Protein AF-A0A0L7KU58-F1 (afdb_monomer)

Organism: Operophtera brumata (NCBI:txid104452)

Secondary structure (DSSP, 8-state):
--------S-S-S----SB-TTS-B-S-HHHHHHHHHHHHHHHHHHHHHHHHHHHHHHHHHHHHHHHHHHHHHHHHHHHHHHHHHHHT--TTT-------PPP-------TTHHHHHHHTTTT--

Sequence (125 aa):
MPFVQRVVEPKHLSRTSLCDENGRPKVTDEELQAVTNCTLSNALRQLASLVLLAEDIFSELTTQLQGVTDRSKVAQSRILKINELVEQYDPKKVTVQFSSGPPYSYAATDLTDIQTSQANLNYLG

Structure (mmCIF, N/CA/C/O backbone):
data_AF-A0A0L7KU58-F1
#
_entry.id   AF-A0A0L7KU58-F1
#
loop_
_atom_site.group_PDB
_atom_site.id
_atom_site.type_symbol
_atom_site.label_atom_id
_atom_site.label_alt_id
_atom_site.label_comp_id
_atom_site.label_asym_id
_atom_site.label_entity_id
_atom_site.label_seq_id
_atom_site.pdbx_PDB_ins_code
_atom_site.Cartn_x
_atom_site.Cartn_y
_atom_site.Cartn_z
_atom_site.occupancy
_atom_site.B_iso_or_equiv
_atom_site.auth_seq_id
_atom_site.auth_comp_id
_atom_site.auth_asym_id
_atom_site.auth_atom_id
_atom_site.pdbx_PDB_model_num
ATOM 1 N N . MET A 1 1 ? 2.253 -18.124 7.343 1.00 50.38 1 MET A N 1
ATOM 2 C CA . MET A 1 1 ? 1.690 -17.494 6.129 1.00 50.38 1 MET A CA 1
ATOM 3 C C . MET A 1 1 ? 2.842 -17.124 5.208 1.00 50.38 1 MET A C 1
ATOM 5 O O . MET A 1 1 ? 3.836 -16.636 5.734 1.00 50.38 1 MET A O 1
ATOM 9 N N . PRO A 1 2 ? 2.764 -17.392 3.895 1.00 73.62 2 PRO A N 1
ATOM 10 C CA . PRO A 1 2 ? 3.757 -16.901 2.941 1.00 73.62 2 PRO A CA 1
ATOM 11 C C . PRO A 1 2 ? 3.703 -15.366 2.858 1.00 73.62 2 PRO A C 1
ATOM 13 O O . PRO A 1 2 ? 2.629 -14.779 2.975 1.00 73.62 2 PRO A O 1
ATOM 16 N N . PHE A 1 3 ? 4.854 -14.716 2.685 1.00 70.69 3 PHE A N 1
ATOM 17 C CA . PHE A 1 3 ? 4.933 -13.264 2.515 1.00 70.69 3 PHE A CA 1
ATOM 18 C C . PHE A 1 3 ? 4.374 -12.868 1.144 1.00 70.69 3 PHE A C 1
ATOM 20 O O . PHE A 1 3 ? 4.748 -13.466 0.134 1.00 70.69 3 PHE A O 1
ATOM 27 N N . VAL A 1 4 ? 3.493 -11.864 1.096 1.0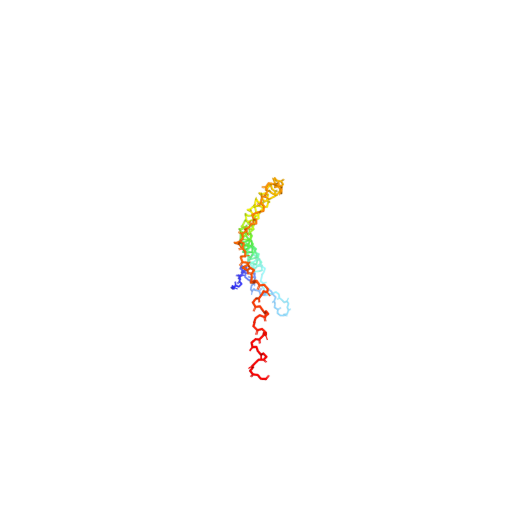0 81.06 4 VAL A N 1
ATOM 28 C CA . VAL A 1 4 ? 2.969 -11.345 -0.175 1.00 81.06 4 VAL A CA 1
ATOM 29 C C . VAL A 1 4 ? 4.111 -10.663 -0.926 1.00 81.06 4 VAL A C 1
ATOM 31 O O . VAL A 1 4 ? 4.573 -9.589 -0.543 1.00 81.06 4 VAL A O 1
ATOM 34 N N . GLN A 1 5 ? 4.586 -11.298 -1.996 1.00 81.81 5 GLN A N 1
ATOM 35 C CA . GLN A 1 5 ? 5.620 -10.737 -2.853 1.00 81.81 5 GLN A CA 1
ATOM 36 C C . GLN A 1 5 ? 4.968 -9.838 -3.908 1.00 81.81 5 GLN A C 1
ATOM 38 O O . GLN A 1 5 ? 4.377 -10.323 -4.870 1.00 81.81 5 GLN A O 1
ATOM 43 N N . ARG A 1 6 ? 5.088 -8.520 -3.734 1.00 85.94 6 ARG A N 1
ATOM 44 C CA . ARG A 1 6 ? 4.647 -7.521 -4.718 1.00 85.94 6 ARG A CA 1
ATOM 45 C C . ARG A 1 6 ? 5.837 -7.128 -5.590 1.00 85.94 6 ARG A C 1
ATOM 47 O O . ARG A 1 6 ? 6.859 -6.680 -5.075 1.00 85.94 6 ARG A O 1
ATOM 54 N N . VAL A 1 7 ? 5.735 -7.351 -6.898 1.00 89.81 7 VAL A N 1
ATOM 55 C CA . VAL A 1 7 ? 6.820 -7.091 -7.855 1.00 89.81 7 VAL A CA 1
ATOM 56 C C . VAL A 1 7 ? 6.391 -5.985 -8.800 1.00 89.81 7 VAL A C 1
ATOM 58 O O . VAL A 1 7 ? 5.354 -6.093 -9.445 1.00 89.81 7 VAL A O 1
ATOM 61 N N . VAL A 1 8 ? 7.208 -4.939 -8.892 1.00 93.94 8 VAL A N 1
ATOM 62 C CA . VAL A 1 8 ? 6.985 -3.846 -9.838 1.00 93.94 8 VAL A CA 1
ATOM 63 C C . VAL A 1 8 ? 7.499 -4.257 -11.216 1.00 93.94 8 VAL A C 1
ATOM 65 O O . VAL A 1 8 ? 8.633 -4.729 -11.352 1.00 93.94 8 VAL A O 1
ATOM 68 N N . GLU A 1 9 ? 6.682 -4.048 -12.244 1.00 92.06 9 GLU A N 1
ATOM 69 C CA . GLU A 1 9 ? 7.044 -4.315 -13.635 1.00 92.06 9 GLU A CA 1
ATOM 70 C C . GLU A 1 9 ? 6.975 -3.048 -14.495 1.00 92.06 9 GLU A C 1
ATOM 72 O O . GLU A 1 9 ? 6.043 -2.261 -14.343 1.00 92.06 9 GLU A O 1
ATOM 77 N N . PRO A 1 10 ? 7.908 -2.847 -15.446 1.00 93.56 10 PRO A N 1
ATOM 78 C CA . PRO A 1 10 ? 9.069 -3.683 -15.771 1.00 93.56 10 PRO A CA 1
ATOM 79 C C . PRO A 1 10 ? 10.232 -3.535 -14.771 1.00 93.56 10 PRO A C 1
ATOM 81 O O . PRO A 1 10 ? 10.446 -2.471 -14.202 1.00 93.56 10 PRO A O 1
ATOM 84 N N . LYS A 1 11 ? 11.042 -4.592 -14.596 1.00 90.12 11 LYS A N 1
ATOM 85 C CA . LYS A 1 11 ? 12.229 -4.568 -13.707 1.00 90.12 11 LYS A CA 1
ATOM 86 C C . LYS A 1 11 ? 13.404 -3.758 -14.258 1.00 90.12 11 LYS A C 1
ATOM 88 O O . LYS A 1 11 ? 14.175 -3.194 -13.494 1.00 90.12 11 LYS A O 1
ATOM 93 N N . HIS A 1 12 ? 13.548 -3.723 -15.579 1.00 90.69 12 HIS A N 1
ATOM 94 C CA . HIS A 1 12 ? 14.625 -3.012 -16.264 1.00 90.69 12 HIS A CA 1
ATOM 95 C C . HIS A 1 12 ? 14.011 -1.995 -17.220 1.00 90.69 12 HIS A C 1
ATOM 97 O O . HIS A 1 12 ? 13.119 -2.346 -17.993 1.00 90.69 12 HIS A O 1
ATOM 103 N N . LEU A 1 13 ? 14.499 -0.756 -17.172 1.00 89.00 13 LEU A N 1
ATOM 104 C CA . LEU A 1 13 ? 13.984 0.343 -17.992 1.00 89.00 13 LEU A CA 1
ATOM 105 C C . LEU A 1 13 ? 14.654 0.407 -19.368 1.00 89.00 13 LEU A C 1
ATOM 107 O O . LEU A 1 13 ? 13.997 0.726 -20.353 1.00 89.00 13 LEU A O 1
ATOM 111 N N . SER A 1 14 ? 15.930 0.028 -19.444 1.00 85.38 14 SER A N 1
ATOM 112 C CA . SER A 1 14 ? 16.691 -0.130 -20.684 1.00 85.38 14 SER A CA 1
ATOM 113 C C . SER A 1 14 ? 17.600 -1.356 -20.588 1.00 85.38 14 SER A C 1
ATOM 115 O O . SER A 1 14 ? 17.948 -1.794 -19.491 1.00 85.38 14 SER A O 1
ATOM 117 N N . ARG A 1 15 ? 17.961 -1.929 -21.740 1.00 79.06 15 ARG A N 1
ATOM 118 C CA . ARG A 1 15 ? 18.900 -3.060 -21.868 1.00 79.06 15 ARG A CA 1
ATOM 119 C C . ARG A 1 15 ? 20.111 -2.730 -22.746 1.00 79.06 15 ARG A C 1
ATOM 121 O O . ARG A 1 15 ? 20.954 -3.595 -22.960 1.00 79.06 15 ARG A O 1
ATOM 128 N N . THR A 1 16 ? 20.193 -1.501 -23.254 1.00 77.56 16 THR A N 1
ATOM 129 C CA . THR A 1 16 ? 21.228 -1.082 -24.203 1.00 77.56 16 THR A CA 1
ATOM 130 C C . THR A 1 16 ? 22.286 -0.262 -23.478 1.00 77.56 16 THR A C 1
ATOM 132 O O . THR A 1 16 ? 21.967 0.780 -22.906 1.00 77.56 16 THR A O 1
ATOM 135 N N . SER A 1 17 ? 23.545 -0.711 -23.515 1.00 75.69 17 SER A N 1
ATOM 136 C CA . SER A 1 17 ? 24.674 0.134 -23.109 1.00 75.69 17 SER A CA 1
ATOM 137 C C . SER A 1 17 ? 24.938 1.166 -24.199 1.00 75.69 17 SER A C 1
ATOM 139 O O . SER A 1 17 ? 25.216 0.802 -25.340 1.00 75.69 17 SER A O 1
ATOM 141 N N . LEU A 1 18 ? 24.844 2.447 -23.847 1.00 78.38 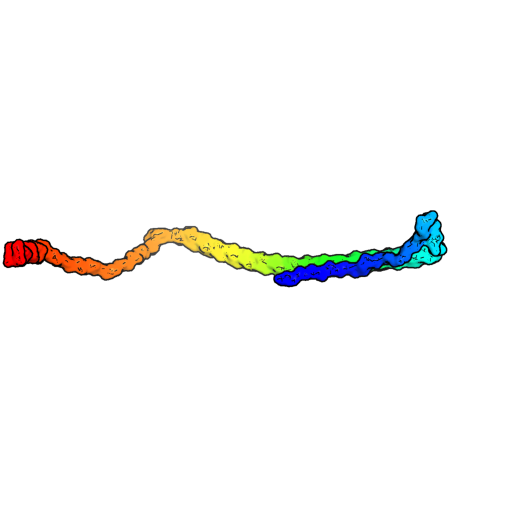18 LEU A N 1
ATOM 142 C CA . LEU A 1 18 ? 25.018 3.557 -24.789 1.00 78.38 18 LEU A CA 1
ATOM 143 C C . LEU A 1 18 ? 26.497 3.866 -25.073 1.00 78.38 18 LEU A C 1
ATOM 145 O O . LEU A 1 18 ? 26.811 4.488 -26.087 1.00 78.38 18 LEU A O 1
ATOM 149 N N . CYS A 1 19 ? 27.402 3.392 -24.212 1.00 80.12 19 CYS A N 1
ATOM 150 C CA . CYS A 1 19 ? 28.844 3.590 -24.327 1.00 80.12 19 CYS A CA 1
ATOM 151 C C . CYS A 1 19 ? 29.590 2.250 -24.391 1.00 80.12 19 CYS A C 1
ATOM 153 O O . CYS A 1 19 ? 29.140 1.231 -23.853 1.00 80.12 19 CYS A O 1
ATOM 155 N N . ASP A 1 20 ? 30.736 2.258 -25.063 1.00 80.19 20 ASP A N 1
ATOM 156 C CA . ASP A 1 20 ? 31.715 1.173 -25.032 1.00 80.19 20 ASP A CA 1
ATOM 157 C C . ASP A 1 20 ? 32.639 1.256 -23.805 1.00 80.19 20 ASP A C 1
ATOM 159 O O . ASP A 1 20 ? 32.691 2.294 -23.145 1.00 80.19 20 ASP A O 1
ATOM 163 N N . GLU A 1 21 ? 33.432 0.209 -23.550 1.00 83.62 21 GLU A N 1
ATOM 164 C CA . GLU A 1 21 ? 34.423 0.141 -22.452 1.00 83.62 21 GLU A CA 1
ATOM 165 C C . GLU A 1 21 ? 35.422 1.318 -22.476 1.00 83.62 21 GLU A C 1
ATOM 167 O O . GLU A 1 21 ? 35.942 1.743 -21.449 1.00 83.62 21 GLU A O 1
ATOM 172 N N . ASN A 1 22 ? 35.646 1.895 -23.661 1.00 83.25 22 ASN A N 1
ATOM 173 C CA . ASN A 1 22 ? 36.530 3.040 -23.892 1.00 83.25 22 ASN A CA 1
ATOM 174 C C . ASN A 1 22 ? 35.806 4.405 -23.848 1.00 83.25 22 ASN A C 1
ATOM 176 O O . ASN A 1 22 ? 36.365 5.409 -24.290 1.00 83.25 22 ASN A O 1
ATOM 180 N N . GLY A 1 23 ? 34.544 4.453 -23.403 1.00 79.50 23 GLY A N 1
ATOM 181 C CA . GLY A 1 23 ? 33.747 5.681 -23.278 1.00 79.50 23 GLY A CA 1
ATOM 182 C C . GLY A 1 23 ? 33.227 6.264 -24.598 1.00 79.50 23 GLY A C 1
ATOM 183 O O . GLY A 1 23 ? 32.745 7.395 -24.622 1.00 79.50 23 GLY A O 1
ATOM 184 N N . ARG A 1 24 ? 33.319 5.520 -25.708 1.00 80.62 24 ARG A N 1
ATOM 185 C CA . ARG A 1 24 ? 32.824 5.961 -27.023 1.00 80.62 24 ARG A CA 1
ATOM 186 C C . ARG A 1 24 ? 31.329 5.647 -27.176 1.00 80.62 24 ARG A C 1
ATOM 188 O O . ARG A 1 24 ? 30.937 4.537 -26.807 1.00 80.62 24 ARG A O 1
ATOM 195 N N . PRO A 1 25 ? 30.509 6.557 -27.736 1.00 81.06 25 PRO A N 1
ATOM 196 C CA . PRO A 1 25 ? 29.105 6.277 -28.024 1.00 81.06 25 PRO A CA 1
ATOM 197 C C . PRO A 1 25 ? 28.979 5.098 -28.993 1.00 81.06 25 PRO A C 1
ATOM 199 O O . PRO A 1 25 ? 29.636 5.077 -30.033 1.00 81.06 25 PRO A O 1
ATOM 202 N N . LYS A 1 26 ? 28.147 4.112 -28.646 1.00 81.00 26 LYS A N 1
ATOM 203 C CA . LYS A 1 26 ? 27.872 2.928 -29.481 1.00 81.00 26 LYS A CA 1
ATOM 204 C C . LYS A 1 26 ? 26.712 3.119 -30.458 1.00 81.00 26 LYS A C 1
ATOM 206 O O . LYS A 1 26 ? 26.475 2.242 -31.279 1.00 81.00 26 LYS A O 1
ATOM 211 N N . VAL A 1 27 ? 25.978 4.218 -30.329 1.00 77.75 27 VAL A N 1
ATOM 212 C CA . VAL A 1 27 ? 24.655 4.411 -30.931 1.00 77.75 27 VAL A CA 1
ATOM 213 C C . VAL A 1 27 ? 24.599 5.754 -31.644 1.00 77.75 27 VAL A C 1
ATOM 215 O O . VAL A 1 27 ? 25.204 6.725 -31.187 1.00 77.75 27 VAL A O 1
ATOM 218 N N . THR A 1 28 ? 23.882 5.794 -32.762 1.00 80.44 28 THR A N 1
ATOM 219 C CA . THR A 1 28 ? 23.592 7.024 -33.512 1.00 80.44 28 THR A CA 1
ATOM 220 C C . THR A 1 28 ? 22.514 7.865 -32.811 1.00 80.44 28 THR A C 1
ATOM 222 O O . THR A 1 28 ? 21.805 7.367 -31.933 1.00 80.44 28 THR A O 1
ATOM 225 N N . ASP A 1 29 ? 22.369 9.145 -33.177 1.00 73.88 29 ASP A N 1
ATOM 226 C CA . ASP A 1 29 ? 21.438 10.071 -32.503 1.00 73.88 29 ASP A CA 1
ATOM 227 C C . ASP A 1 29 ? 19.966 9.608 -32.559 1.00 73.88 29 ASP A C 1
ATOM 229 O O . ASP A 1 29 ? 19.245 9.704 -31.563 1.00 73.88 29 ASP A O 1
ATOM 233 N N . GLU A 1 30 ? 19.514 9.045 -33.685 1.00 74.19 30 GLU A N 1
ATOM 234 C CA . GLU A 1 30 ? 18.144 8.521 -33.827 1.00 74.19 30 GLU A CA 1
ATOM 235 C C . GLU A 1 30 ? 17.907 7.291 -32.934 1.00 74.19 30 GLU A C 1
ATOM 237 O O . GLU A 1 30 ? 16.863 7.157 -32.286 1.00 74.19 30 GLU A O 1
ATOM 242 N N . GLU A 1 31 ? 18.906 6.413 -32.825 1.00 82.38 31 GLU A N 1
ATOM 243 C CA . GLU A 1 31 ? 18.857 5.257 -31.932 1.00 82.38 31 GLU A CA 1
ATOM 244 C C . GLU A 1 31 ? 18.870 5.688 -30.458 1.00 82.38 31 GLU A C 1
ATOM 246 O O . GLU A 1 31 ? 18.155 5.109 -29.636 1.00 82.38 31 GLU A O 1
ATOM 251 N N . LEU A 1 32 ? 19.617 6.742 -30.113 1.00 86.50 32 LEU A N 1
ATOM 252 C CA . LEU A 1 32 ? 19.616 7.320 -28.770 1.00 86.50 32 LEU A CA 1
ATOM 253 C C . LEU A 1 32 ? 18.235 7.878 -28.401 1.00 86.50 32 LEU A C 1
ATOM 255 O O . LEU A 1 32 ? 17.754 7.647 -27.283 1.00 86.50 32 LEU A O 1
ATOM 259 N N . GLN A 1 33 ? 17.566 8.568 -29.330 1.00 86.31 33 GLN A N 1
ATOM 260 C CA . GLN A 1 33 ? 16.208 9.071 -29.119 1.00 86.31 33 GLN A CA 1
ATOM 261 C C . GLN A 1 33 ? 15.218 7.919 -28.894 1.00 86.31 33 GLN A C 1
ATOM 263 O O . GLN A 1 33 ? 14.409 7.971 -27.961 1.00 86.31 33 GLN A O 1
ATOM 268 N N . ALA A 1 34 ? 15.313 6.851 -29.692 1.00 86.38 34 ALA A N 1
ATOM 269 C CA . ALA A 1 34 ? 14.473 5.665 -29.549 1.00 86.38 34 ALA A CA 1
ATOM 270 C C . ALA A 1 34 ? 14.691 4.955 -28.199 1.00 86.38 34 ALA A C 1
ATOM 272 O O . ALA A 1 34 ? 13.721 4.627 -27.507 1.00 86.38 34 ALA A O 1
ATOM 273 N N . VAL A 1 35 ? 15.948 4.769 -27.774 1.00 89.69 35 VAL A N 1
ATOM 274 C CA . VAL A 1 35 ? 16.276 4.168 -26.468 1.00 89.69 35 VAL A CA 1
ATOM 275 C C . VAL A 1 35 ? 15.774 5.041 -25.320 1.00 89.69 35 VAL A C 1
ATOM 277 O O . VAL A 1 35 ? 15.210 4.519 -24.357 1.00 89.69 35 VAL A O 1
ATOM 280 N N . THR A 1 36 ? 15.916 6.362 -25.423 1.00 90.75 36 THR A N 1
ATOM 281 C CA . THR A 1 36 ? 15.442 7.302 -24.397 1.00 90.75 36 THR A CA 1
ATOM 282 C C . THR A 1 36 ? 13.921 7.259 -24.264 1.00 90.75 36 THR A C 1
ATOM 284 O O . THR A 1 36 ? 13.405 7.144 -23.152 1.00 90.75 36 THR A O 1
ATOM 287 N N . ASN A 1 37 ? 13.189 7.259 -25.382 1.00 93.56 37 ASN A N 1
ATOM 288 C CA . ASN A 1 37 ? 11.729 7.154 -25.376 1.00 93.56 37 ASN A CA 1
ATOM 289 C C . ASN A 1 37 ? 11.259 5.803 -24.806 1.00 93.56 37 ASN A C 1
ATOM 291 O O . ASN A 1 37 ? 10.374 5.755 -23.949 1.00 93.56 37 ASN A O 1
ATOM 295 N N . CYS A 1 38 ? 11.907 4.703 -25.201 1.00 92.31 38 CYS A N 1
ATOM 296 C CA . CYS A 1 38 ? 11.633 3.384 -24.633 1.00 92.31 38 CYS A CA 1
ATOM 297 C C . CYS A 1 38 ? 11.880 3.367 -23.115 1.00 92.31 38 CYS A C 1
ATOM 299 O O . CYS A 1 38 ? 11.031 2.904 -22.355 1.00 92.31 38 CYS A O 1
ATOM 301 N N . THR A 1 39 ? 12.993 3.946 -22.660 1.00 94.38 39 THR A N 1
ATOM 302 C CA . THR A 1 39 ? 13.337 4.054 -21.234 1.00 94.38 39 THR A CA 1
ATOM 303 C C . THR A 1 39 ? 12.282 4.843 -20.465 1.00 94.38 39 THR A C 1
ATOM 305 O O . THR A 1 39 ? 11.814 4.382 -19.424 1.00 94.38 39 THR A O 1
ATOM 308 N N . LEU A 1 40 ? 11.852 5.992 -20.995 1.00 95.62 40 LEU A N 1
ATOM 309 C CA . LEU A 1 40 ? 10.809 6.820 -20.389 1.00 95.62 40 LEU A CA 1
ATOM 310 C C . LEU A 1 40 ? 9.465 6.085 -20.332 1.00 95.62 40 LEU A C 1
ATOM 312 O O . LEU A 1 40 ? 8.834 6.027 -19.280 1.00 95.62 40 LEU A O 1
ATOM 316 N N . SER A 1 41 ? 9.052 5.467 -21.437 1.00 96.56 41 SER A N 1
ATOM 317 C CA . SER A 1 41 ? 7.821 4.675 -21.502 1.00 96.56 41 SER A CA 1
ATOM 318 C C . SER A 1 41 ? 7.842 3.530 -20.488 1.00 96.56 41 SER A C 1
ATOM 320 O O . SER A 1 41 ? 6.854 3.271 -19.804 1.00 96.56 41 SER A O 1
ATOM 322 N N . ASN A 1 42 ? 8.984 2.861 -20.333 1.00 96.44 42 ASN A N 1
ATOM 323 C CA . ASN A 1 42 ? 9.157 1.795 -19.350 1.00 96.44 42 ASN A CA 1
ATOM 324 C C . ASN A 1 42 ? 9.108 2.328 -17.918 1.00 96.44 42 ASN A C 1
ATOM 326 O O . ASN A 1 42 ? 8.517 1.673 -17.064 1.00 96.44 42 ASN A O 1
ATOM 330 N N . ALA A 1 43 ? 9.670 3.513 -17.666 1.00 96.50 43 ALA A N 1
ATOM 331 C CA . ALA A 1 43 ? 9.610 4.162 -16.361 1.00 96.50 43 ALA A CA 1
ATOM 332 C C . ALA A 1 43 ? 8.164 4.513 -15.987 1.00 96.50 43 ALA A C 1
ATOM 334 O O . ALA A 1 43 ? 7.727 4.221 -14.878 1.00 96.50 43 ALA A O 1
ATOM 335 N N . LEU A 1 44 ? 7.387 5.051 -16.932 1.00 97.75 44 LEU A N 1
ATOM 336 C CA . LEU A 1 44 ? 5.964 5.333 -16.726 1.00 97.75 44 LEU A CA 1
ATOM 337 C C . LEU A 1 44 ? 5.168 4.058 -16.425 1.00 97.75 44 LEU A C 1
ATOM 339 O O . LEU A 1 44 ? 4.355 4.048 -15.503 1.00 97.75 44 LEU A O 1
ATOM 343 N N . ARG A 1 45 ? 5.436 2.960 -17.142 1.00 96.81 45 ARG A N 1
ATOM 344 C CA . ARG A 1 45 ? 4.819 1.655 -16.847 1.00 96.81 45 ARG A CA 1
ATOM 345 C C . ARG A 1 45 ? 5.202 1.141 -15.460 1.00 96.81 45 ARG A C 1
ATOM 347 O O . ARG A 1 45 ? 4.344 0.622 -14.754 1.00 96.81 45 ARG A O 1
ATOM 354 N N . GLN A 1 46 ? 6.456 1.339 -15.057 1.00 97.38 46 GLN A N 1
ATOM 355 C CA . GLN A 1 46 ? 6.948 0.938 -13.742 1.00 97.38 46 GLN A CA 1
ATOM 356 C C . GLN A 1 46 ? 6.250 1.717 -12.622 1.00 97.38 46 GLN A C 1
ATOM 358 O O . GLN A 1 46 ? 5.808 1.128 -11.637 1.00 97.38 46 GLN A O 1
ATOM 363 N N . LEU A 1 47 ? 6.082 3.028 -12.797 1.00 97.75 47 LEU A N 1
ATOM 364 C CA . LEU A 1 47 ? 5.336 3.869 -11.862 1.00 97.75 47 LEU A CA 1
ATOM 365 C C . LEU A 1 47 ? 3.856 3.484 -11.805 1.00 97.75 47 LEU A C 1
ATOM 367 O O . LEU A 1 47 ? 3.298 3.395 -10.717 1.00 97.75 47 LEU A O 1
ATOM 371 N N . ALA A 1 48 ? 3.230 3.194 -12.947 1.00 97.44 48 ALA A N 1
ATOM 372 C CA . ALA A 1 48 ? 1.850 2.718 -12.976 1.00 97.44 48 ALA A CA 1
ATOM 373 C C . ALA A 1 48 ? 1.692 1.390 -12.215 1.00 97.44 48 ALA A C 1
ATOM 375 O O . ALA A 1 48 ? 0.790 1.257 -11.390 1.00 97.44 48 ALA A O 1
ATOM 376 N N . SER A 1 49 ? 2.606 0.435 -12.425 1.00 97.06 49 SER A N 1
ATOM 377 C CA . SER A 1 49 ? 2.643 -0.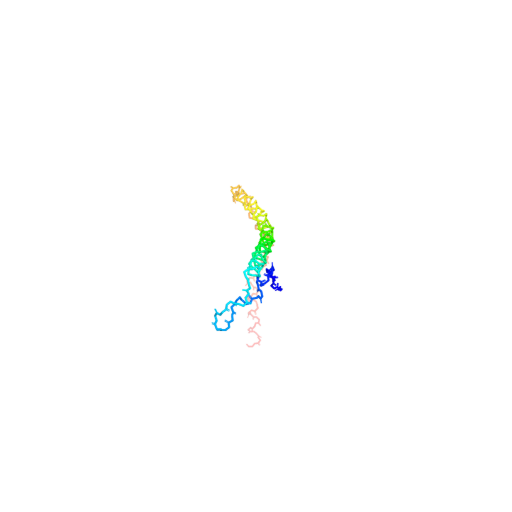821 -11.667 1.00 97.06 49 SER A CA 1
ATOM 378 C C . SER A 1 49 ? 2.789 -0.569 -10.163 1.00 97.06 49 SER A C 1
ATOM 380 O O . SER A 1 49 ? 2.074 -1.178 -9.371 1.00 97.06 49 SER A O 1
ATOM 382 N N . LEU A 1 50 ? 3.651 0.367 -9.759 1.00 96.81 50 LEU A N 1
ATOM 383 C CA . LEU A 1 50 ? 3.822 0.736 -8.355 1.00 96.81 50 LEU A CA 1
ATOM 384 C C . LEU A 1 50 ? 2.544 1.330 -7.743 1.00 96.81 50 LEU A C 1
ATOM 386 O O . LEU A 1 50 ? 2.189 0.968 -6.624 1.00 96.81 50 LEU A O 1
ATOM 390 N N . VAL A 1 51 ? 1.847 2.214 -8.463 1.00 97.25 51 VAL A N 1
ATOM 391 C CA . VAL A 1 51 ? 0.597 2.831 -7.987 1.00 97.25 51 VAL A CA 1
ATOM 392 C C . VAL A 1 51 ? -0.497 1.783 -7.800 1.00 97.25 51 VAL A C 1
ATOM 394 O O . VAL A 1 51 ? -1.146 1.783 -6.760 1.00 97.25 51 VAL A O 1
ATOM 397 N N . LEU A 1 52 ? -0.651 0.850 -8.742 1.00 96.06 52 LEU A N 1
ATOM 398 C CA . LEU A 1 52 ? -1.620 -0.246 -8.620 1.00 96.06 52 LEU A CA 1
ATOM 399 C C . LEU A 1 52 ? -1.327 -1.140 -7.407 1.00 96.06 52 LEU A C 1
ATOM 401 O O . LEU A 1 52 ? -2.235 -1.544 -6.687 1.00 96.06 52 LEU A O 1
ATOM 405 N N . LEU A 1 53 ? -0.048 -1.423 -7.145 1.00 95.81 53 LEU A N 1
ATOM 406 C CA . LEU A 1 53 ? 0.352 -2.173 -5.953 1.00 95.81 53 LEU A CA 1
ATOM 407 C C . LEU A 1 53 ? 0.083 -1.389 -4.664 1.00 95.81 53 LEU A C 1
ATOM 409 O O . LEU A 1 53 ? -0.303 -1.983 -3.660 1.00 95.81 53 LEU A O 1
ATOM 413 N N . ALA A 1 54 ? 0.292 -0.073 -4.673 1.00 96.50 54 ALA A N 1
ATOM 414 C CA . ALA A 1 54 ? -0.014 0.776 -3.529 1.00 96.50 54 ALA A CA 1
ATOM 415 C C . ALA A 1 54 ? -1.525 0.820 -3.253 1.00 96.50 54 ALA A C 1
ATOM 417 O O . ALA A 1 54 ? -1.932 0.721 -2.099 1.00 96.50 54 ALA A O 1
ATOM 418 N N . GLU A 1 55 ? -2.349 0.915 -4.297 1.00 96.56 55 GLU A N 1
ATOM 419 C CA . GLU A 1 55 ? -3.810 0.862 -4.198 1.00 96.56 55 GLU A CA 1
ATOM 420 C C . GLU A 1 55 ? -4.288 -0.444 -3.552 1.00 96.56 55 GLU A C 1
ATOM 422 O O . GLU A 1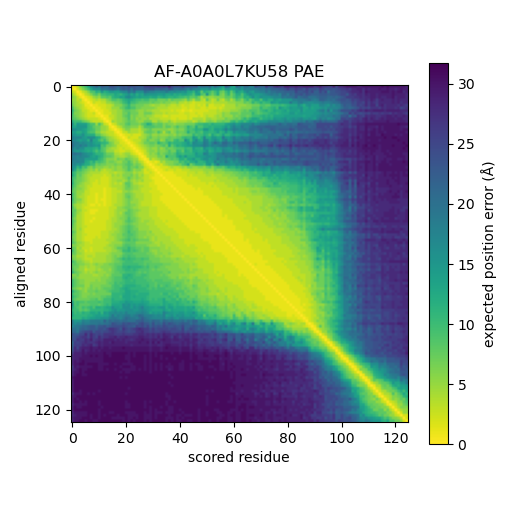 55 ? -5.070 -0.402 -2.603 1.00 96.56 55 GLU A O 1
ATOM 427 N N . ASP A 1 56 ? -3.762 -1.588 -3.997 1.00 95.19 56 ASP A N 1
ATOM 428 C CA . ASP A 1 56 ? -4.060 -2.898 -3.406 1.00 95.19 56 ASP A CA 1
ATOM 429 C C . ASP A 1 56 ? -3.717 -2.942 -1.905 1.00 95.19 56 ASP A C 1
ATOM 431 O O . ASP A 1 56 ? -4.550 -3.318 -1.078 1.00 95.19 56 ASP A O 1
ATOM 435 N N . ILE A 1 57 ? -2.523 -2.464 -1.529 1.00 94.88 57 ILE A N 1
ATOM 436 C CA . ILE A 1 57 ? -2.098 -2.390 -0.122 1.00 94.88 57 ILE A CA 1
ATOM 437 C C . ILE A 1 57 ? -3.054 -1.517 0.694 1.00 94.88 57 ILE A C 1
ATOM 439 O O . ILE A 1 57 ? -3.494 -1.923 1.771 1.00 94.88 57 ILE A O 1
ATOM 443 N N . PHE A 1 58 ? -3.371 -0.312 0.218 1.00 96.69 58 PHE A N 1
ATOM 444 C CA . PHE A 1 58 ? -4.233 0.598 0.966 1.00 96.69 58 PHE A CA 1
ATOM 445 C C . PHE A 1 58 ? -5.665 0.074 1.069 1.00 96.69 58 PHE A C 1
ATOM 447 O O . PHE A 1 58 ? -6.263 0.197 2.132 1.00 96.69 58 PHE A O 1
ATOM 454 N N . SER A 1 59 ? -6.187 -0.577 0.031 1.00 96.62 59 SER A N 1
ATOM 455 C CA . SER A 1 59 ? -7.504 -1.220 0.055 1.00 96.62 59 SER A CA 1
ATOM 456 C C . SER A 1 59 ? -7.583 -2.340 1.102 1.00 96.62 59 SER A C 1
ATOM 458 O O . SER A 1 59 ? -8.515 -2.391 1.918 1.00 96.62 59 SER A O 1
ATOM 460 N N . GLU A 1 60 ? -6.562 -3.201 1.148 1.00 95.50 60 GLU A N 1
ATOM 461 C CA . GLU A 1 60 ? -6.449 -4.264 2.147 1.00 95.50 60 GLU A CA 1
ATOM 462 C C . GLU A 1 60 ? -6.374 -3.680 3.569 1.00 95.50 60 GLU A C 1
ATOM 464 O O . GLU A 1 60 ? -7.136 -4.079 4.456 1.00 95.50 60 GLU A O 1
ATOM 469 N N . LEU A 1 61 ? -5.511 -2.681 3.781 1.00 96.62 61 LEU A N 1
ATOM 470 C CA . LEU A 1 61 ? -5.357 -2.009 5.073 1.00 96.62 61 LEU A CA 1
ATOM 471 C C . LEU A 1 61 ? -6.642 -1.310 5.521 1.00 96.62 61 LEU A C 1
ATOM 473 O O . LEU A 1 61 ? -7.024 -1.428 6.685 1.00 96.62 61 LEU A O 1
ATOM 477 N N . THR A 1 62 ? -7.338 -0.614 4.622 1.00 97.50 62 THR A N 1
ATOM 478 C CA . THR A 1 62 ? -8.616 0.040 4.925 1.00 97.50 62 THR A CA 1
ATOM 479 C C . THR A 1 62 ? -9.656 -0.979 5.371 1.00 97.50 62 THR A C 1
ATOM 481 O O . THR A 1 62 ? -10.347 -0.750 6.364 1.00 97.50 62 THR A O 1
ATOM 484 N N . THR A 1 63 ? -9.730 -2.131 4.707 1.00 97.12 63 THR A N 1
ATOM 485 C CA . THR A 1 63 ? -10.649 -3.212 5.090 1.00 97.12 63 THR A CA 1
ATOM 486 C C . THR A 1 63 ? -10.331 -3.747 6.488 1.00 97.12 63 THR A C 1
ATOM 488 O O . THR A 1 63 ? -11.225 -3.914 7.323 1.00 97.12 63 THR A O 1
ATOM 491 N N . GLN A 1 64 ? -9.048 -3.972 6.784 1.00 96.75 64 GLN A N 1
ATOM 492 C CA . GLN A 1 64 ? -8.609 -4.430 8.103 1.00 96.75 64 GLN A CA 1
ATOM 493 C C . GLN A 1 64 ? -8.906 -3.394 9.196 1.00 96.75 64 GLN A C 1
ATOM 495 O O . GLN A 1 64 ? -9.438 -3.743 10.254 1.00 96.75 64 GLN A O 1
ATOM 500 N N . LEU A 1 65 ? -8.614 -2.117 8.935 1.00 97.94 65 LEU A N 1
ATOM 501 C CA . LEU A 1 65 ? -8.898 -1.015 9.852 1.00 97.94 65 LEU A CA 1
ATOM 502 C C . LEU A 1 65 ? -10.394 -0.874 10.111 1.00 97.94 65 LEU A C 1
ATOM 504 O O . LEU A 1 65 ? -10.783 -0.720 11.265 1.00 97.94 65 LEU A O 1
ATOM 508 N N . GLN A 1 66 ? -11.235 -1.015 9.087 1.00 97.94 66 GLN A N 1
ATOM 509 C CA . GLN A 1 66 ? -12.686 -0.988 9.247 1.00 97.94 66 GLN A CA 1
ATOM 510 C C . GLN A 1 66 ? -13.159 -2.084 10.216 1.00 97.94 66 GLN A C 1
ATOM 512 O O . GLN A 1 66 ? -13.909 -1.804 11.153 1.00 97.94 66 GLN A O 1
ATOM 517 N N . GLY A 1 67 ? -12.633 -3.306 10.082 1.00 97.62 67 GLY A N 1
ATOM 518 C CA . GLY A 1 67 ? -12.916 -4.392 11.023 1.00 97.62 67 GLY A CA 1
ATOM 519 C C . GLY A 1 67 ? -12.476 -4.084 12.463 1.00 97.62 67 GLY A C 1
ATOM 520 O O . GLY A 1 67 ? -13.186 -4.406 13.421 1.00 97.62 67 GLY A O 1
ATOM 521 N N . VAL A 1 68 ? -11.324 -3.430 12.646 1.00 97.94 68 VAL A N 1
ATOM 522 C CA . VAL A 1 68 ? -10.855 -2.972 13.968 1.00 97.94 68 VAL A CA 1
ATOM 523 C C . VAL A 1 68 ? -11.753 -1.867 14.525 1.00 97.94 68 VAL A C 1
ATOM 525 O O . VAL A 1 68 ? -12.099 -1.901 15.710 1.00 97.94 68 VAL A O 1
ATOM 528 N N . THR A 1 69 ? -12.169 -0.914 13.693 1.00 98.06 69 THR A N 1
ATOM 529 C CA . THR A 1 69 ? -13.077 0.173 14.066 1.00 98.06 69 THR A CA 1
ATOM 530 C C . THR A 1 69 ? -14.424 -0.372 14.526 1.00 98.06 69 THR A C 1
ATOM 532 O O . THR A 1 69 ? -14.915 0.038 15.577 1.00 98.06 69 THR A O 1
ATOM 535 N N . ASP A 1 70 ? -15.007 -1.330 13.810 1.00 97.94 70 ASP A N 1
ATOM 536 C CA . ASP A 1 70 ? -16.312 -1.888 14.168 1.00 97.94 70 ASP A CA 1
ATOM 537 C C . ASP A 1 70 ? -16.256 -2.676 15.480 1.00 97.94 70 ASP A C 1
ATOM 539 O O . ASP A 1 70 ? -17.102 -2.497 16.361 1.00 97.94 70 ASP A O 1
ATOM 543 N N . ARG A 1 71 ? -15.196 -3.463 15.690 1.00 97.88 71 ARG A N 1
ATOM 544 C CA . ARG A 1 71 ? -14.949 -4.131 16.979 1.00 97.88 71 ARG A CA 1
ATOM 545 C C . ARG A 1 71 ? -14.754 -3.128 18.115 1.00 97.88 71 ARG A C 1
ATOM 547 O O . ARG A 1 71 ? -15.295 -3.331 19.202 1.00 97.88 71 ARG A O 1
ATOM 554 N N . SER A 1 72 ? -14.022 -2.046 17.859 1.00 97.94 72 SER A N 1
ATOM 555 C CA . SER A 1 72 ? -13.805 -0.967 18.828 1.00 97.94 72 SER A CA 1
ATOM 556 C C . SER A 1 72 ? -15.115 -0.272 19.203 1.00 97.94 72 SER A C 1
ATOM 558 O O . SER A 1 72 ? -15.364 -0.060 20.386 1.00 97.94 72 SER A O 1
ATOM 560 N N . LYS A 1 73 ? -16.007 -0.007 18.238 1.00 97.56 73 LYS A N 1
ATOM 561 C CA . LYS A 1 73 ? -17.350 0.543 18.499 1.00 97.56 73 LYS A CA 1
ATOM 562 C C . LYS A 1 73 ? -18.192 -0.391 19.364 1.00 97.56 73 LYS A C 1
ATOM 564 O O . LYS A 1 73 ? -18.821 0.051 20.324 1.00 97.56 73 LYS A O 1
ATOM 569 N N . VAL A 1 74 ? -18.191 -1.692 19.064 1.00 97.75 74 VAL A N 1
ATOM 570 C CA . VAL A 1 74 ? -18.905 -2.683 19.885 1.00 97.75 74 VAL A CA 1
ATOM 571 C C . VAL A 1 74 ? -18.354 -2.690 21.310 1.00 97.75 74 VAL A C 1
ATOM 573 O O . VAL A 1 74 ? -19.134 -2.635 22.260 1.00 97.75 74 VAL A O 1
ATOM 576 N N . ALA A 1 75 ? -17.032 -2.708 21.479 1.00 97.25 75 ALA A N 1
ATOM 577 C CA . ALA A 1 75 ? -16.403 -2.644 22.794 1.00 97.25 75 ALA A CA 1
ATOM 578 C C . ALA A 1 75 ? -16.780 -1.356 23.542 1.00 97.25 75 ALA A C 1
ATOM 580 O O . ALA A 1 75 ? -17.225 -1.431 24.685 1.00 97.25 75 ALA A O 1
ATOM 581 N N . GLN A 1 76 ? -16.710 -0.200 22.879 1.00 97.38 76 GLN A N 1
ATOM 582 C CA . GLN A 1 76 ? -17.118 1.087 23.440 1.00 97.38 76 GLN A CA 1
ATOM 583 C C . GLN A 1 76 ? -18.581 1.062 23.898 1.00 97.38 76 GLN A C 1
ATOM 585 O O . GLN A 1 76 ? -18.877 1.467 25.017 1.00 97.38 76 GLN A O 1
ATOM 590 N N . SER A 1 77 ? -19.493 0.517 23.088 1.00 97.00 77 SER A N 1
ATOM 591 C CA . SER A 1 77 ? -20.910 0.408 23.459 1.00 97.00 77 SER A CA 1
ATOM 592 C C . SER A 1 77 ? -21.133 -0.464 24.699 1.00 97.00 77 SER A C 1
ATOM 594 O O . SER A 1 77 ? -21.981 -0.154 25.533 1.00 97.00 77 SER A O 1
ATOM 596 N N . ARG A 1 78 ? -20.358 -1.545 24.854 1.00 97.12 78 ARG A N 1
ATOM 597 C CA . ARG A 1 78 ? -20.413 -2.409 26.042 1.00 97.12 78 ARG A CA 1
ATOM 598 C C . ARG A 1 78 ? -19.865 -1.688 27.266 1.00 97.12 78 ARG A C 1
ATOM 600 O O . ARG A 1 78 ? -20.472 -1.785 28.323 1.00 97.12 78 ARG A O 1
ATOM 607 N N . ILE A 1 79 ? -18.765 -0.954 27.110 1.00 97.19 79 ILE A N 1
ATOM 608 C CA . ILE A 1 79 ? -18.178 -0.141 28.179 1.00 97.19 79 ILE A CA 1
ATOM 609 C C . ILE A 1 79 ? -19.182 0.907 28.658 1.00 97.19 79 ILE A C 1
ATOM 611 O O . ILE A 1 79 ? -19.394 1.011 29.858 1.00 97.19 79 ILE A O 1
ATOM 615 N N . LEU A 1 80 ? -19.850 1.623 27.748 1.00 97.00 80 LEU A N 1
ATOM 616 C CA . LEU A 1 80 ? -20.866 2.617 28.110 1.00 97.00 80 LEU A CA 1
ATOM 617 C C . LEU A 1 80 ? -22.029 1.993 28.884 1.00 97.00 80 LEU A C 1
ATOM 619 O O . LEU A 1 80 ? -22.369 2.478 29.955 1.00 97.00 80 LEU A O 1
ATOM 623 N N . LYS A 1 81 ? -22.568 0.864 28.406 1.00 95.06 81 LYS A N 1
ATOM 624 C CA . LYS A 1 81 ? -23.627 0.131 29.119 1.00 95.06 81 LYS A CA 1
ATOM 625 C C . LYS A 1 81 ? -23.192 -0.308 30.514 1.00 95.06 81 LYS A C 1
ATOM 627 O O . LYS A 1 81 ? -23.962 -0.201 31.458 1.00 95.06 81 LYS A O 1
ATOM 632 N N . I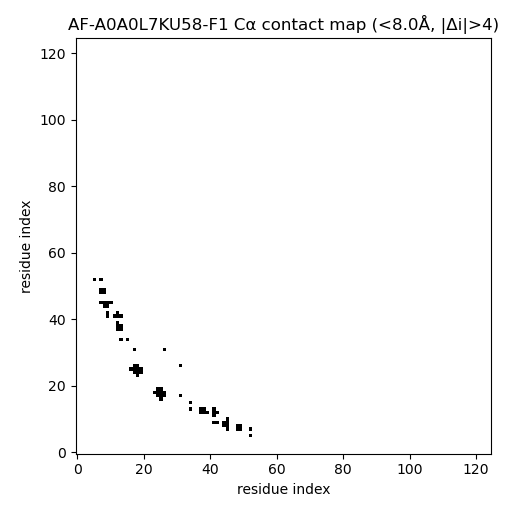LE A 1 82 ? -21.972 -0.828 30.649 1.00 95.62 82 ILE A N 1
ATOM 633 C CA . ILE A 1 82 ? -21.427 -1.211 31.956 1.00 95.62 82 ILE A CA 1
ATOM 634 C C . ILE A 1 82 ? -21.304 0.022 32.851 1.00 95.62 82 ILE A C 1
ATOM 636 O O . ILE A 1 82 ? -21.654 -0.058 34.021 1.00 95.62 82 ILE A O 1
ATOM 640 N N . ASN A 1 83 ? -20.852 1.152 32.310 1.00 94.44 83 ASN A N 1
ATOM 641 C CA . ASN A 1 83 ? -20.701 2.385 33.070 1.00 94.44 83 ASN A CA 1
ATOM 642 C C . ASN A 1 83 ? -22.055 2.893 33.591 1.00 94.44 83 ASN A C 1
ATOM 644 O O . ASN A 1 83 ? -22.189 3.141 34.781 1.00 94.44 83 ASN A O 1
ATOM 648 N N . GLU A 1 84 ? -23.087 2.917 32.744 1.00 94.38 84 GLU A N 1
ATOM 649 C CA . GLU A 1 84 ? -24.460 3.252 33.153 1.00 94.38 84 GLU A CA 1
ATOM 650 C C . GLU A 1 84 ? -24.986 2.306 34.243 1.00 94.38 84 GLU A C 1
ATOM 652 O O . GLU A 1 84 ? -25.575 2.753 35.226 1.00 94.38 84 GLU A O 1
ATOM 657 N N . LEU A 1 85 ? -24.754 0.995 34.098 1.00 91.44 85 LEU A N 1
ATOM 658 C CA . LEU A 1 85 ? -25.144 0.006 35.107 1.00 91.44 85 LEU A CA 1
ATOM 659 C C . LEU A 1 85 ? -24.416 0.222 36.437 1.00 91.44 85 LEU A C 1
ATOM 661 O O . LEU A 1 85 ? -25.026 0.029 37.483 1.00 91.44 85 LEU A O 1
ATOM 665 N N . VAL A 1 86 ? -23.137 0.607 36.404 1.00 92.00 86 VAL A N 1
ATOM 666 C CA . VAL A 1 86 ? -22.330 0.909 37.597 1.00 92.00 86 VAL A CA 1
ATOM 667 C C . VAL A 1 86 ? -22.771 2.220 38.247 1.00 92.00 86 VAL A C 1
ATOM 669 O O . VAL A 1 86 ? -22.863 2.280 39.467 1.00 92.00 86 VAL A O 1
ATOM 672 N N . GLU A 1 87 ? -23.089 3.255 37.471 1.00 90.44 87 GLU A N 1
ATOM 673 C CA . GLU A 1 87 ? -23.593 4.529 38.001 1.00 90.44 87 GLU A CA 1
ATOM 674 C C . GLU A 1 87 ? -24.970 4.378 38.662 1.00 90.44 87 GLU A C 1
ATOM 676 O O . GLU A 1 87 ? -25.237 4.982 39.699 1.00 90.44 87 GLU A O 1
ATOM 681 N N . GLN A 1 88 ? -25.842 3.544 38.091 1.00 85.19 88 GLN A N 1
ATOM 682 C CA . GLN A 1 88 ? -27.17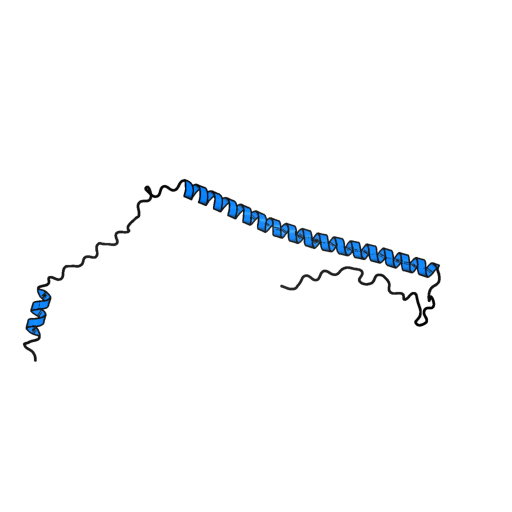1 3.251 38.639 1.00 85.19 88 GLN A CA 1
ATOM 683 C C . GLN A 1 88 ? -27.150 2.170 39.731 1.00 85.19 88 GLN A C 1
ATOM 685 O O . GLN A 1 88 ? -28.193 1.850 40.311 1.00 85.19 88 GLN A O 1
ATOM 690 N N . TYR A 1 89 ? -25.986 1.581 40.005 1.00 81.56 89 TYR A N 1
ATOM 691 C CA . TYR A 1 89 ? -25.844 0.502 40.969 1.00 81.56 89 TYR A CA 1
ATOM 692 C C . TYR A 1 89 ? -26.027 1.018 42.402 1.00 81.56 89 TYR A C 1
ATOM 694 O O . TYR A 1 89 ? -25.205 1.772 42.921 1.00 81.56 89 TYR A O 1
ATOM 702 N N . ASP A 1 90 ? -27.090 0.564 43.071 1.00 76.75 90 ASP A N 1
ATOM 703 C CA . ASP A 1 90 ? -27.313 0.804 44.499 1.00 76.75 90 ASP A CA 1
ATOM 704 C C . ASP A 1 90 ? -26.861 -0.418 45.327 1.00 76.75 90 ASP A C 1
ATOM 706 O O . ASP A 1 90 ? -27.568 -1.435 45.369 1.00 76.75 90 ASP A O 1
ATOM 710 N N . PRO A 1 91 ? -25.719 -0.339 46.035 1.00 71.31 91 PRO A N 1
ATOM 711 C CA . PRO A 1 91 ? -25.188 -1.452 46.819 1.00 71.31 91 PRO A CA 1
ATOM 712 C C . PRO A 1 91 ? -26.074 -1.840 48.012 1.00 71.31 91 PRO A C 1
ATOM 714 O O . PRO A 1 91 ? -25.903 -2.930 48.551 1.00 71.31 91 PRO A O 1
ATOM 717 N N . LYS A 1 92 ? -27.027 -0.995 48.436 1.00 67.81 92 LYS A N 1
ATOM 718 C CA . LYS A 1 92 ? -27.932 -1.299 49.561 1.00 67.81 92 LYS A CA 1
ATOM 719 C C . LYS A 1 92 ? -29.138 -2.152 49.161 1.00 67.81 92 LYS A C 1
ATOM 721 O O . LYS A 1 92 ? -29.776 -2.736 50.033 1.00 67.81 92 LYS A O 1
ATOM 726 N N . LYS A 1 93 ? -29.453 -2.240 47.863 1.00 61.06 93 LYS A N 1
ATOM 727 C CA . LYS A 1 93 ? -30.533 -3.088 47.324 1.00 61.06 93 LYS A CA 1
ATOM 728 C C . LYS A 1 93 ? -30.100 -4.521 47.033 1.00 61.06 93 LYS A C 1
ATOM 730 O O . LYS A 1 93 ? -30.955 -5.398 46.914 1.00 61.06 93 LYS A O 1
ATOM 735 N N . VAL A 1 94 ? -28.798 -4.770 46.914 1.00 58.34 94 VAL A N 1
ATOM 736 C CA . VAL A 1 94 ? -28.272 -6.121 46.720 1.00 58.34 94 VAL A CA 1
ATOM 737 C C . VAL A 1 94 ? -28.302 -6.839 48.062 1.00 58.34 94 VAL A C 1
ATOM 739 O O . VAL A 1 94 ? -27.441 -6.656 48.918 1.00 58.34 94 VAL A O 1
ATOM 742 N N . THR A 1 95 ? -29.326 -7.666 48.256 1.00 56.72 95 THR A N 1
ATOM 743 C CA . THR A 1 95 ? -29.323 -8.648 49.336 1.00 56.72 95 THR A CA 1
ATOM 744 C C . THR A 1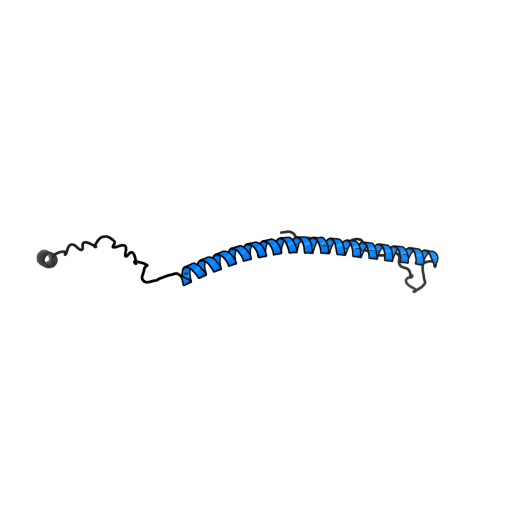 95 ? -28.245 -9.671 49.015 1.00 56.72 95 THR A C 1
ATOM 746 O O . THR A 1 95 ? -28.336 -10.411 48.037 1.00 56.72 95 THR A O 1
ATOM 749 N N . VAL A 1 96 ? -27.189 -9.691 49.829 1.00 63.19 96 VAL A N 1
ATOM 750 C CA . VAL A 1 96 ? -26.205 -10.771 49.802 1.00 63.19 96 VAL A CA 1
ATOM 751 C C . VAL A 1 96 ? -26.978 -12.044 50.123 1.00 63.19 96 VAL A C 1
ATOM 753 O O . VAL A 1 96 ? -27.407 -12.237 51.261 1.00 63.19 96 VAL A O 1
ATOM 756 N N . GLN A 1 97 ? -27.212 -12.896 49.124 1.00 55.56 97 GLN A N 1
ATOM 757 C CA . GLN A 1 97 ? -27.680 -14.247 49.389 1.00 55.56 97 GLN A CA 1
ATOM 758 C C . GLN A 1 97 ? -26.522 -14.978 50.062 1.00 55.56 97 GLN A C 1
ATOM 760 O O . GLN A 1 97 ? -25.674 -15.581 49.409 1.00 55.56 97 GLN A O 1
ATOM 765 N N . PHE A 1 98 ? -26.471 -14.897 51.392 1.00 44.09 98 PHE A N 1
ATOM 766 C CA . PHE A 1 98 ? -25.862 -15.957 52.167 1.00 44.09 98 PHE A CA 1
ATOM 767 C C . PHE A 1 98 ? -26.682 -17.192 51.823 1.00 44.09 98 PHE A C 1
ATOM 769 O O . PHE A 1 98 ? -27.804 -17.354 52.299 1.00 44.09 98 PHE A O 1
ATOM 776 N N . SER A 1 99 ? -26.149 -18.045 50.951 1.00 56.25 99 SER A N 1
ATOM 777 C CA . SER A 1 99 ? -26.558 -19.435 50.944 1.00 56.25 99 SER A CA 1
ATOM 778 C C . SER A 1 99 ? -26.221 -19.944 52.340 1.00 56.25 99 SER A C 1
ATOM 780 O O . SER A 1 99 ? -25.089 -20.348 52.612 1.00 56.25 99 SER A O 1
ATOM 782 N N . SER A 1 100 ? -27.181 -19.845 53.257 1.00 51.47 100 SER A N 1
ATOM 783 C CA . SER A 1 100 ? -27.212 -20.659 54.452 1.00 51.47 100 SER A CA 1
ATOM 784 C C . SER A 1 100 ? -27.286 -22.091 53.942 1.00 51.47 100 SER A C 1
ATOM 786 O O . SER A 1 100 ? -28.366 -22.644 53.732 1.00 51.47 100 SER A O 1
ATOM 788 N N . GLY A 1 101 ? -26.112 -22.663 53.662 1.00 56.53 101 GLY A N 1
ATOM 789 C CA . GLY A 1 101 ? -25.937 -24.101 53.668 1.00 56.53 101 GLY A CA 1
ATOM 790 C C . GLY A 1 101 ? -26.529 -24.636 54.971 1.00 56.53 101 GLY A C 1
ATOM 791 O O . GLY A 1 101 ? -26.612 -23.883 55.951 1.00 56.53 101 GLY A O 1
ATOM 792 N N . PRO A 1 102 ? -27.011 -25.888 54.962 1.00 53.28 102 PRO A N 1
ATOM 793 C CA . PRO A 1 102 ? -27.766 -26.438 56.078 1.00 53.28 102 PRO A CA 1
ATOM 794 C C . PRO A 1 102 ? -27.010 -26.161 57.379 1.00 53.28 102 PRO A C 1
ATOM 796 O O . PRO A 1 102 ? -25.774 -26.208 57.362 1.00 53.28 102 PRO A O 1
ATOM 799 N N . PRO A 1 103 ? -27.707 -25.843 58.487 1.00 48.56 103 PRO A N 1
ATOM 800 C CA . PRO A 1 103 ? -27.029 -25.715 59.762 1.00 48.56 103 PRO A CA 1
ATOM 801 C C . PRO A 1 103 ? -26.274 -27.024 59.946 1.00 48.56 103 PRO A C 1
ATOM 803 O O . PRO A 1 103 ? -26.890 -28.091 59.948 1.00 48.56 103 PRO A O 1
ATOM 806 N N . TYR A 1 104 ? -24.942 -26.957 59.985 1.00 50.34 104 TYR A N 1
ATOM 807 C CA . TYR A 1 104 ? -24.144 -28.092 60.400 1.00 50.34 104 TYR A CA 1
ATOM 808 C C . TYR A 1 104 ? -24.687 -28.470 61.773 1.00 50.34 104 TYR A C 1
ATOM 810 O O . TYR A 1 104 ? -24.464 -27.778 62.765 1.00 50.34 104 TYR A O 1
ATOM 818 N N . SER A 1 105 ? -25.492 -29.527 61.787 1.00 45.12 105 SER A N 1
ATOM 819 C CA . SER A 1 105 ? -25.928 -30.217 62.980 1.00 45.12 105 SER A CA 1
ATOM 820 C C . SER A 1 105 ? -24.677 -30.880 63.527 1.00 45.12 105 SER A C 1
ATOM 822 O O . SER A 1 105 ? -24.415 -32.055 63.272 1.00 45.12 105 SER A O 1
ATOM 824 N N . TYR A 1 106 ? -23.882 -30.117 64.268 1.00 47.97 106 TYR A N 1
ATOM 825 C CA . TYR A 1 106 ? -23.081 -30.716 65.312 1.00 47.97 106 TYR A CA 1
ATOM 826 C C . TYR A 1 106 ? -24.102 -31.230 66.319 1.00 47.97 106 TYR A C 1
ATOM 828 O O . TYR A 1 106 ? -24.616 -30.474 67.143 1.00 47.97 106 TYR A O 1
ATOM 836 N N . ALA A 1 107 ? -24.462 -32.509 66.194 1.00 43.00 107 ALA A N 1
ATOM 837 C CA . ALA A 1 107 ? -24.944 -33.233 67.350 1.00 43.00 107 ALA A CA 1
ATOM 838 C C . ALA A 1 107 ? -23.867 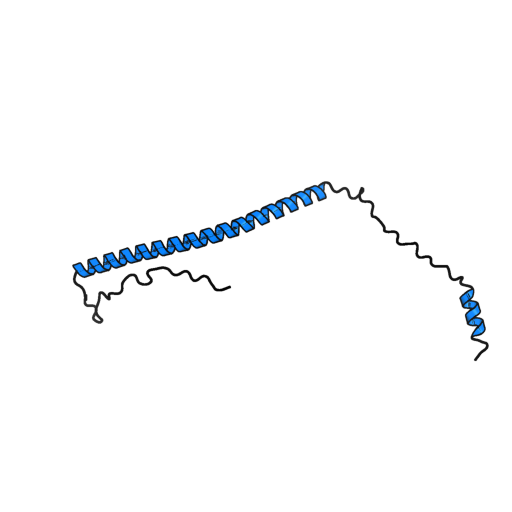-32.997 68.406 1.00 43.00 107 ALA A C 1
ATOM 840 O O . ALA A 1 107 ? -22.712 -33.372 68.195 1.00 43.00 107 ALA A O 1
ATOM 841 N N . ALA A 1 108 ? -24.208 -32.257 69.458 1.00 47.81 108 ALA A N 1
ATOM 842 C CA . ALA A 1 108 ? -23.371 -32.189 70.633 1.00 47.81 108 ALA A CA 1
ATOM 843 C C . ALA A 1 108 ? -23.221 -33.640 71.091 1.00 47.81 108 ALA A C 1
ATOM 845 O O . ALA A 1 108 ? -24.146 -34.212 71.661 1.00 47.81 108 ALA A O 1
ATOM 846 N N . THR A 1 109 ? -22.107 -34.273 70.730 1.00 53.38 109 THR A N 1
ATOM 847 C CA . THR A 1 109 ? -21.658 -35.478 71.406 1.00 53.38 109 THR A CA 1
ATOM 848 C C . THR A 1 109 ? -21.431 -35.027 72.828 1.00 53.38 109 THR A C 1
ATOM 850 O O . THR A 1 109 ? -20.527 -34.230 73.098 1.00 53.38 109 THR A O 1
ATOM 853 N N . ASP A 1 110 ? -22.363 -35.428 73.675 1.00 46.31 110 ASP A N 1
ATOM 854 C CA . ASP A 1 110 ? -22.386 -35.115 75.083 1.00 46.31 110 ASP A CA 1
ATOM 855 C C . ASP A 1 110 ? -21.004 -35.457 75.660 1.00 46.31 110 ASP A C 1
ATOM 857 O O . ASP A 1 110 ? -20.443 -36.526 75.403 1.00 46.31 110 ASP A O 1
ATOM 861 N N . LEU A 1 111 ? -20.402 -34.514 76.387 1.00 50.78 111 LEU A N 1
ATOM 862 C CA . LEU A 1 111 ? -19.041 -34.625 76.941 1.00 50.78 111 LEU A CA 1
ATOM 863 C C . LEU A 1 111 ? -18.906 -35.756 77.983 1.00 50.78 111 LEU A C 1
ATOM 865 O O . LEU A 1 111 ? -17.836 -35.961 78.555 1.00 50.78 111 LEU A O 1
ATOM 869 N N . THR A 1 112 ? -19.982 -36.502 78.212 1.00 54.34 112 THR A N 1
ATOM 870 C CA . THR A 1 112 ? -20.103 -37.646 79.108 1.00 54.34 112 THR A CA 1
ATOM 871 C C . THR A 1 112 ? -19.577 -38.949 78.492 1.00 54.34 112 THR A C 1
ATOM 873 O O . THR A 1 112 ? -19.032 -39.769 79.229 1.00 54.34 112 THR A O 1
ATOM 876 N N . ASP A 1 113 ? -19.595 -39.116 77.162 1.00 48.72 113 ASP A N 1
ATOM 877 C CA . ASP A 1 113 ? -19.152 -40.370 76.517 1.00 48.72 113 ASP A CA 1
ATOM 878 C C . ASP A 1 113 ? -17.619 -40.532 76.457 1.00 48.72 113 ASP A C 1
ATOM 880 O O . ASP A 1 113 ? -17.094 -41.648 76.380 1.00 48.72 113 ASP A O 1
ATOM 884 N N . ILE A 1 114 ? -16.862 -39.433 76.567 1.00 49.44 114 ILE A N 1
ATOM 885 C CA . ILE A 1 114 ? -15.389 -39.484 76.569 1.00 49.44 114 ILE A CA 1
ATOM 886 C C . ILE A 1 114 ? -14.853 -39.979 77.924 1.00 49.44 114 ILE A C 1
ATOM 888 O O . ILE A 1 114 ? -13.819 -40.650 77.973 1.00 49.44 114 ILE A O 1
ATOM 892 N N . GLN A 1 115 ? -15.566 -39.733 79.029 1.00 49.03 115 GLN A N 1
ATOM 893 C CA . GLN A 1 115 ? -15.148 -40.210 80.353 1.00 49.03 115 GLN A CA 1
ATOM 894 C C . GLN A 1 115 ? -15.406 -41.711 80.542 1.00 49.03 115 GLN A C 1
ATOM 896 O O . GLN A 1 115 ? -14.585 -42.400 81.152 1.00 49.03 115 GLN A O 1
ATOM 901 N N . THR A 1 116 ? -16.476 -42.261 79.960 1.00 51.91 116 THR A N 1
ATOM 902 C CA . THR A 1 116 ? -16.778 -43.699 80.064 1.00 51.91 116 THR A CA 1
ATOM 903 C C . THR A 1 116 ? -15.837 -44.556 79.210 1.00 51.91 116 THR A C 1
ATOM 905 O O . THR A 1 116 ? -15.512 -45.680 79.595 1.00 51.91 116 THR A O 1
ATOM 908 N N . SER A 1 117 ? -15.308 -44.018 78.103 1.00 48.31 117 SER A N 1
ATOM 909 C CA . SER A 1 117 ? -14.294 -44.718 77.303 1.00 48.31 117 SER A CA 1
ATOM 910 C C . SER A 1 117 ? -12.901 -44.726 77.951 1.00 48.31 117 SER A C 1
ATOM 912 O O . SER A 1 117 ? -12.142 -45.663 77.705 1.00 48.31 117 SER A O 1
ATOM 914 N N . GLN A 1 118 ? -12.551 -43.741 78.790 1.00 49.56 118 GLN A N 1
ATOM 915 C CA . GLN A 1 118 ? -11.276 -43.761 79.527 1.00 49.56 118 GLN A CA 1
ATOM 916 C C . GLN A 1 118 ? -11.301 -44.678 80.761 1.00 49.56 118 GLN A C 1
ATOM 918 O O . GLN A 1 118 ? -10.261 -45.218 81.132 1.00 49.56 118 GLN A O 1
ATOM 923 N N . ALA A 1 119 ? -12.468 -44.931 81.361 1.00 52.62 119 ALA A N 1
ATOM 924 C CA . ALA A 1 119 ? -12.584 -45.869 82.482 1.00 52.62 119 ALA A CA 1
ATOM 925 C C . ALA A 1 119 ? -12.377 -47.343 82.068 1.00 52.62 119 ALA A C 1
ATOM 927 O O . ALA A 1 119 ? -11.874 -48.133 82.864 1.00 52.62 119 ALA A O 1
ATOM 928 N N . ASN A 1 120 ? -12.703 -47.712 80.822 1.00 53.84 120 ASN A N 1
ATOM 929 C CA . ASN A 1 120 ? -12.571 -49.091 80.326 1.00 53.84 120 ASN A CA 1
ATOM 930 C C . ASN A 1 120 ? -11.190 -49.439 79.740 1.00 53.84 120 ASN A C 1
ATOM 932 O O . ASN A 1 120 ? -10.913 -50.612 79.506 1.00 53.84 120 ASN A O 1
ATOM 936 N N . LEU A 1 121 ? -10.304 -48.460 79.528 1.00 53.22 121 LEU A N 1
ATOM 937 C CA . LEU A 1 121 ? -8.922 -48.716 79.090 1.00 53.22 121 LEU A CA 1
ATOM 938 C C . LEU A 1 121 ? -7.964 -49.023 80.254 1.00 53.22 121 LEU A C 1
ATOM 940 O O . LEU A 1 121 ? -6.932 -49.642 80.030 1.00 53.22 121 LEU A O 1
ATOM 944 N N . ASN A 1 122 ? -8.334 -48.690 81.496 1.00 55.72 122 ASN A N 1
ATOM 945 C CA . ASN A 1 122 ? -7.520 -48.956 82.693 1.00 55.72 122 ASN A CA 1
ATOM 946 C C . ASN A 1 122 ? -7.799 -50.323 83.356 1.00 55.72 122 ASN A C 1
ATOM 948 O O . ASN A 1 122 ? -7.333 -50.570 84.464 1.00 55.72 122 ASN A O 1
ATOM 952 N N . TYR A 1 123 ? -8.561 -51.207 82.703 1.00 51.62 123 TYR A N 1
ATOM 953 C CA . TYR A 1 123 ? -8.855 -52.567 83.189 1.00 51.62 123 TYR A CA 1
ATOM 954 C C . TYR A 1 123 ? -8.386 -53.683 82.238 1.00 51.62 123 TYR A C 1
ATOM 956 O O . TYR A 1 123 ? -8.784 -54.836 82.402 1.00 51.62 123 TYR A O 1
ATOM 964 N N . LEU A 1 124 ? -7.529 -53.372 81.256 1.00 54.22 124 LEU A N 1
ATOM 965 C CA . LEU A 1 124 ? -6.960 -54.374 80.341 1.00 54.22 124 LEU A CA 1
ATOM 966 C C . LEU A 1 124 ? -5.451 -54.228 80.063 1.00 54.22 124 LEU A C 1
ATOM 968 O O . LEU A 1 124 ? -4.956 -54.785 79.084 1.00 54.22 124 LEU A O 1
ATOM 972 N N . GLY A 1 125 ? -4.703 -53.564 80.949 1.00 41.97 125 GLY A N 1
ATOM 973 C CA . GLY A 1 125 ? -3.236 -53.518 80.901 1.00 41.97 125 GLY A CA 1
ATOM 974 C C . GLY A 1 125 ? -2.630 -52.773 82.072 1.00 41.97 125 GLY A C 1
ATOM 975 O O . GLY A 1 125 ? -2.746 -51.531 82.065 1.00 41.97 125 GLY A O 1
#

Solvent-accessible surface area (backbone atoms only — not comparable to full-atom values): 7721 Å² total; per-residue (Å²): 130,84,79,88,82,85,79,58,44,60,86,64,49,71,90,75,75,59,51,44,101,84,71,46,74,69,61,54,73,71,56,47,51,52,52,50,50,48,26,50,55,33,48,53,42,23,50,52,39,44,50,56,54,49,50,54,51,50,54,53,50,50,54,54,48,49,54,52,50,54,52,49,49,54,51,49,55,51,50,50,53,50,48,54,54,59,74,69,55,57,79,87,75,59,74,79,78,74,78,76,62,76,81,81,77,72,72,76,72,60,83,64,61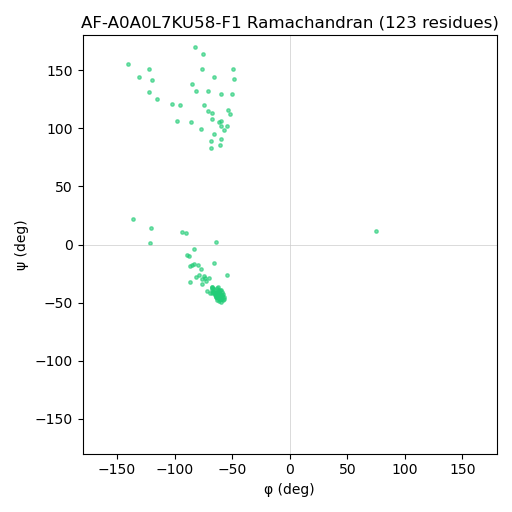,65,56,60,59,56,63,64,61,71,77,78,116

Foldseek 3Di:
DDDDDQDFPPPDLADDDQADPVRHGPDDPVVVVVRVVSSVVRVVSRVVSVVVVVVVVVVVVVVVVVVVVVVVVVVVVVVVVVVVCVVPDDPVPDDPPPPPDDPPPPPPPDPVVVVVVVVVVVPPD

Radius of gyration: 44.49 Å; Cα contacts (8 Å, |Δi|>4): 37; chains: 1; bounding box: 67×64×117 Å

pLDDT: mean 79.63, std 18.69, range [41.97, 98.06]

Mean predicted aligned error: 15.77 Å